Protein AF-A0A7Z7YHS3-F1 (afdb_monomer_lite)

Foldseek 3Di:
DCCVVVDPDPPDDAAQQLCVQPPDDPVQVVLEQCGDPDPPHDHVQVVCCVQFVARHRHWAPWDQPDDDPQDTDIDTDTHPDHTDPVSVVSVCVVVVHDDWDWDADPVVGDIDID

Structure (mmCIF, N/CA/C/O backbone):
data_AF-A0A7Z7YHS3-F1
#
_entry.id   AF-A0A7Z7YHS3-F1
#
loop_
_atom_site.group_PDB
_atom_site.id
_atom_site.type_symbol
_atom_site.label_atom_id
_atom_site.label_alt_id
_atom_site.label_comp_id
_atom_site.label_asym_id
_atom_site.label_entity_id
_atom_site.label_seq_id
_atom_site.pdbx_PDB_ins_code
_atom_site.Cartn_x
_atom_site.Cartn_y
_atom_site.Cartn_z
_atom_site.occupancy
_atom_site.B_iso_or_equiv
_atom_site.auth_seq_id
_atom_site.auth_comp_id
_atom_site.auth_asym_id
_atom_site.auth_atom_id
_atom_site.pdbx_PDB_model_num
ATOM 1 N N . TRP A 1 1 ? 28.550 2.906 -4.634 1.00 70.06 1 TRP A N 1
ATOM 2 C CA . TRP A 1 1 ? 28.894 1.692 -3.875 1.00 70.06 1 TRP A CA 1
ATOM 3 C C . TRP A 1 1 ? 28.834 1.963 -2.381 1.00 70.06 1 TRP A C 1
ATOM 5 O O . TRP A 1 1 ? 27.852 1.573 -1.774 1.00 70.06 1 TRP A O 1
ATOM 15 N N . ASN A 1 2 ? 29.757 2.760 -1.837 1.00 82.56 2 ASN A N 1
ATOM 16 C CA . ASN A 1 2 ? 29.819 3.130 -0.413 1.00 82.56 2 ASN A CA 1
ATOM 17 C C . ASN A 1 2 ? 28.478 3.625 0.157 1.00 82.56 2 ASN A C 1
ATOM 19 O O . ASN A 1 2 ? 28.021 3.124 1.167 1.00 82.56 2 ASN A O 1
ATOM 23 N N . ARG A 1 3 ? 27.740 4.477 -0.569 1.00 78.44 3 ARG A N 1
ATOM 24 C CA . ARG A 1 3 ? 26.394 4.910 -0.142 1.00 78.44 3 ARG A CA 1
ATOM 25 C C . ARG A 1 3 ? 25.391 3.766 0.092 1.00 78.44 3 ARG A C 1
ATOM 27 O O . ARG A 1 3 ? 24.498 3.941 0.893 1.00 78.44 3 ARG A O 1
ATOM 34 N N . LEU A 1 4 ? 25.481 2.638 -0.615 1.00 79.81 4 LEU A N 1
ATOM 35 C CA . LEU A 1 4 ? 24.562 1.505 -0.425 1.00 79.81 4 LEU A CA 1
ATOM 36 C C . LEU A 1 4 ? 25.056 0.543 0.663 1.00 79.81 4 LEU A C 1
ATOM 38 O O . LEU A 1 4 ? 24.241 0.006 1.401 1.00 79.81 4 LEU A O 1
ATOM 42 N N . CYS A 1 5 ? 26.371 0.333 0.758 1.00 78.88 5 CYS A N 1
ATOM 43 C CA . CYS A 1 5 ? 26.978 -0.612 1.700 1.00 78.88 5 CYS A CA 1
ATOM 44 C C . CYS A 1 5 ? 27.171 -0.026 3.104 1.00 78.88 5 CYS A C 1
ATOM 46 O O . CYS A 1 5 ? 27.048 -0.750 4.085 1.00 78.88 5 CYS A O 1
ATOM 48 N N . ASP A 1 6 ? 27.444 1.275 3.187 1.00 78.50 6 ASP A N 1
ATOM 49 C CA . ASP A 1 6 ? 27.723 1.991 4.435 1.00 78.50 6 ASP A CA 1
ATOM 50 C C . ASP A 1 6 ? 26.456 2.640 5.014 1.00 78.50 6 ASP A C 1
ATOM 52 O O . ASP A 1 6 ? 26.518 3.342 6.024 1.00 78.50 6 ASP A O 1
ATOM 56 N N . ASN A 1 7 ? 25.298 2.438 4.369 1.00 69.31 7 ASN A N 1
ATOM 57 C CA . ASN A 1 7 ? 24.021 2.900 4.892 1.00 69.31 7 ASN A CA 1
ATOM 58 C C . ASN A 1 7 ? 23.735 2.169 6.204 1.00 69.31 7 ASN A C 1
ATOM 60 O O . ASN A 1 7 ? 23.350 0.999 6.215 1.00 69.31 7 ASN A O 1
ATOM 64 N N . VAL A 1 8 ? 23.875 2.896 7.312 1.00 73.50 8 VAL A N 1
ATOM 65 C CA . VAL A 1 8 ? 23.226 2.537 8.569 1.00 73.50 8 VAL A CA 1
ATOM 66 C C . VAL A 1 8 ? 21.741 2.398 8.252 1.00 73.50 8 VAL A C 1
ATOM 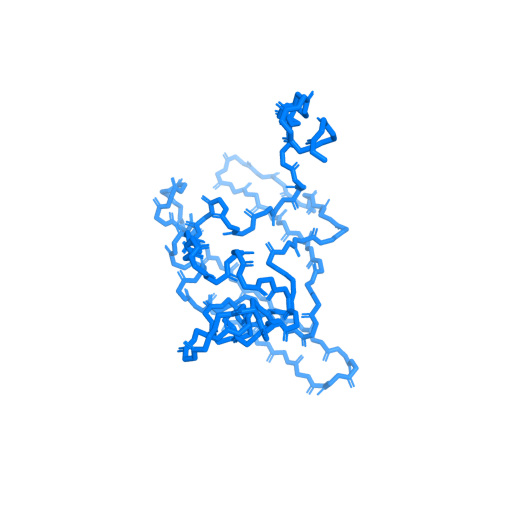68 O O . VAL A 1 8 ? 21.119 3.348 7.770 1.00 73.50 8 VAL A O 1
ATOM 71 N N . LEU A 1 9 ? 21.199 1.192 8.442 1.00 75.00 9 LEU A N 1
ATOM 72 C CA . LEU A 1 9 ? 19.774 0.954 8.254 1.00 75.00 9 LEU A CA 1
ATOM 73 C C . LEU A 1 9 ? 19.007 1.979 9.098 1.00 75.00 9 LEU A C 1
ATOM 75 O O . LEU A 1 9 ? 19.354 2.167 10.267 1.00 75.00 9 LEU A O 1
ATOM 79 N N . PRO A 1 10 ? 18.011 2.671 8.525 1.00 76.94 10 PRO A N 1
ATOM 80 C CA . PRO A 1 10 ? 17.250 3.639 9.291 1.00 76.94 10 PRO A CA 1
ATOM 81 C C . PRO A 1 10 ? 16.601 2.929 10.484 1.00 76.94 10 PRO A C 1
ATOM 83 O O . PRO A 1 10 ? 16.020 1.857 10.335 1.00 76.94 10 PRO A O 1
ATOM 86 N N . GLU A 1 11 ? 16.699 3.529 11.674 1.00 80.31 11 GLU A N 1
ATOM 87 C CA . GLU A 1 11 ? 16.128 2.954 12.904 1.00 80.31 11 GLU A CA 1
ATOM 88 C C . GLU A 1 11 ? 14.602 2.798 12.830 1.00 80.31 11 GLU A C 1
ATOM 90 O O . GLU A 1 11 ? 14.013 2.016 13.576 1.00 80.31 11 GLU A O 1
ATOM 95 N N . LYS A 1 12 ? 13.953 3.566 11.947 1.00 81.81 12 LYS A N 1
ATOM 96 C CA . LYS A 1 12 ? 12.506 3.575 11.745 1.00 81.81 12 LYS A CA 1
ATOM 97 C C . LYS A 1 12 ? 12.176 3.531 10.261 1.00 81.81 12 LYS A C 1
ATOM 99 O O . LYS A 1 12 ? 12.830 4.185 9.450 1.00 81.81 12 LYS A O 1
ATOM 104 N N . THR A 1 13 ? 11.126 2.789 9.935 1.00 85.81 13 THR A N 1
ATOM 105 C CA . THR A 1 13 ? 10.489 2.817 8.618 1.00 85.81 13 THR A CA 1
ATOM 106 C C . THR A 1 13 ? 9.655 4.088 8.459 1.00 85.81 13 THR A C 1
ATOM 108 O O . THR A 1 13 ? 9.450 4.842 9.417 1.00 85.81 13 THR A O 1
ATOM 111 N N . MET A 1 14 ? 9.137 4.317 7.251 1.00 87.38 14 MET A N 1
ATOM 112 C CA . MET A 1 14 ? 8.106 5.334 7.055 1.00 87.38 14 MET A CA 1
ATOM 113 C C . MET A 1 14 ? 6.873 5.008 7.918 1.00 87.38 14 MET A C 1
ATOM 115 O O . MET A 1 14 ? 6.583 3.825 8.147 1.00 87.38 14 MET A O 1
ATOM 119 N N . PRO A 1 15 ? 6.147 6.025 8.422 1.00 87.94 15 PRO A N 1
ATOM 120 C CA . PRO A 1 15 ? 4.856 5.806 9.059 1.00 87.94 15 PRO A CA 1
ATOM 121 C C . PRO A 1 15 ? 3.931 5.025 8.122 1.00 87.94 15 PRO A C 1
ATOM 123 O O . PRO A 1 15 ? 3.849 5.327 6.936 1.00 87.94 15 PRO A O 1
ATOM 126 N N . PHE A 1 16 ? 3.261 4.007 8.663 1.00 91.25 16 PHE A N 1
ATOM 127 C CA . PHE A 1 16 ? 2.327 3.163 7.914 1.00 91.25 16 PHE A CA 1
ATOM 128 C C . PHE A 1 16 ? 2.919 2.544 6.627 1.00 91.25 16 PHE A C 1
ATOM 130 O O . PHE A 1 16 ? 2.304 2.551 5.563 1.00 91.25 16 PHE A O 1
ATOM 137 N N . ASP A 1 17 ? 4.141 2.014 6.729 1.00 94.62 17 ASP A N 1
ATOM 138 C CA . ASP A 1 17 ? 4.805 1.260 5.662 1.00 94.62 17 ASP A CA 1
ATOM 139 C C . ASP A 1 17 ? 4.154 -0.123 5.469 1.00 94.62 17 ASP A C 1
ATOM 141 O O . ASP A 1 17 ? 4.331 -1.045 6.278 1.00 94.62 17 ASP A O 1
ATOM 145 N N . LEU A 1 18 ? 3.402 -0.272 4.377 1.00 95.44 18 LEU A N 1
ATOM 146 C CA . LEU A 1 18 ? 2.634 -1.476 4.063 1.00 95.44 18 LEU A CA 1
ATOM 147 C C . LEU A 1 18 ? 3.527 -2.647 3.634 1.00 95.44 18 LEU A C 1
ATOM 149 O O . LEU A 1 18 ? 3.091 -3.795 3.731 1.00 95.44 18 LEU A O 1
ATOM 153 N N . LEU A 1 19 ? 4.787 -2.406 3.251 1.00 95.62 19 LEU A N 1
ATOM 154 C CA . LEU A 1 19 ? 5.749 -3.479 2.962 1.00 95.62 19 LEU A CA 1
ATOM 155 C C . LEU A 1 19 ? 6.085 -4.294 4.215 1.00 95.62 19 LEU A C 1
ATOM 157 O O . LEU A 1 19 ? 6.461 -5.464 4.129 1.00 95.62 19 LEU A O 1
ATOM 161 N N . THR A 1 20 ? 5.923 -3.692 5.397 1.00 93.88 20 THR A N 1
ATOM 162 C CA . THR A 1 20 ? 6.078 -4.397 6.675 1.00 93.88 20 THR A CA 1
ATOM 163 C C . THR A 1 20 ? 4.880 -5.290 6.996 1.00 93.88 20 THR A C 1
ATOM 165 O O . THR A 1 20 ? 5.017 -6.219 7.795 1.00 93.88 20 THR A O 1
ATOM 168 N N . VAL A 1 21 ? 3.724 -5.028 6.380 1.00 94.62 21 VAL A N 1
ATOM 169 C CA . VAL A 1 21 ? 2.452 -5.730 6.593 1.00 94.62 21 VAL A CA 1
ATOM 170 C C . VAL A 1 21 ? 2.313 -6.888 5.612 1.00 94.62 21 VAL A C 1
ATOM 172 O O . VAL A 1 21 ? 2.182 -8.036 6.040 1.00 94.62 21 VAL A O 1
ATOM 175 N N . LEU A 1 22 ? 2.390 -6.588 4.314 1.00 95.94 22 LEU A N 1
ATOM 176 C CA . LEU A 1 22 ? 2.401 -7.559 3.227 1.00 95.94 22 LEU A CA 1
ATOM 177 C C . LEU A 1 22 ? 3.779 -7.496 2.547 1.00 95.94 22 LEU A C 1
ATOM 179 O O . LEU A 1 22 ? 4.110 -6.461 1.968 1.00 95.94 22 LEU A O 1
ATOM 183 N N . PRO A 1 23 ? 4.607 -8.552 2.625 1.00 94.81 23 PRO A N 1
ATOM 184 C CA . PRO A 1 23 ? 5.943 -8.531 2.037 1.00 94.81 23 PRO A CA 1
ATOM 185 C C . PRO A 1 23 ? 5.930 -8.440 0.506 1.00 94.81 23 PRO A C 1
ATOM 187 O O . PRO A 1 23 ? 5.153 -9.118 -0.163 1.00 94.81 23 PRO A O 1
ATOM 190 N N . THR A 1 24 ? 6.856 -7.651 -0.038 1.00 96.31 24 THR A N 1
ATOM 191 C CA . THR A 1 24 ? 7.141 -7.555 -1.480 1.00 96.31 24 THR A CA 1
ATOM 192 C C . THR A 1 24 ? 8.121 -8.647 -1.941 1.00 96.31 24 THR A C 1
ATOM 194 O O . THR A 1 24 ? 8.568 -9.491 -1.158 1.00 96.31 24 THR A O 1
ATOM 197 N N . ARG A 1 25 ? 8.483 -8.634 -3.228 1.00 97.06 25 ARG A N 1
ATOM 198 C CA . ARG A 1 25 ? 9.391 -9.593 -3.867 1.00 97.06 25 ARG A CA 1
ATOM 199 C C . ARG A 1 25 ? 10.760 -8.965 -4.138 1.00 97.06 25 ARG A C 1
ATOM 201 O O . ARG A 1 25 ? 10.855 -7.872 -4.682 1.00 97.06 25 ARG A O 1
ATOM 208 N N . LEU A 1 26 ? 11.832 -9.680 -3.797 1.00 97.50 26 LEU A N 1
ATOM 209 C CA . LEU A 1 26 ? 13.206 -9.167 -3.892 1.00 97.50 26 LEU A CA 1
ATOM 210 C C . LEU A 1 26 ? 13.603 -8.722 -5.309 1.00 97.50 26 LEU A C 1
ATOM 212 O O . LEU A 1 26 ? 14.182 -7.658 -5.489 1.00 97.50 26 LEU A O 1
ATOM 216 N N . ASP A 1 27 ? 13.326 -9.545 -6.313 1.00 97.94 27 ASP A N 1
ATOM 217 C CA . ASP A 1 27 ? 13.627 -9.246 -7.715 1.00 97.94 27 ASP A CA 1
ATOM 218 C C . ASP A 1 27 ? 12.859 -8.018 -8.226 1.00 97.94 27 ASP A C 1
ATOM 220 O O . ASP A 1 27 ? 13.415 -7.245 -8.999 1.00 97.94 27 ASP A O 1
ATOM 224 N N . VAL A 1 28 ? 11.628 -7.793 -7.761 1.00 98.06 28 VAL A N 1
ATOM 225 C CA . VAL A 1 28 ? 10.836 -6.592 -8.068 1.00 98.06 28 VAL A CA 1
ATOM 226 C C . VAL A 1 28 ? 11.482 -5.343 -7.471 1.00 98.06 28 VAL A C 1
ATOM 228 O O . VAL A 1 28 ? 11.669 -4.358 -8.187 1.00 98.06 28 VAL A O 1
ATOM 231 N N . GLU A 1 29 ? 11.893 -5.394 -6.202 1.00 97.25 29 GLU A N 1
ATOM 232 C CA . GLU A 1 29 ? 12.604 -4.286 -5.545 1.00 97.25 29 GLU A CA 1
ATOM 233 C C . GLU A 1 29 ? 13.933 -3.965 -6.243 1.00 97.25 29 GLU A C 1
ATOM 235 O O . GLU A 1 29 ? 14.267 -2.800 -6.456 1.00 97.25 29 GLU A O 1
ATOM 240 N N . VAL A 1 30 ? 14.673 -4.996 -6.668 1.00 97.06 30 VAL A N 1
ATOM 241 C CA . VAL A 1 30 ? 15.920 -4.836 -7.436 1.00 97.06 30 VAL A CA 1
ATOM 242 C C . VAL A 1 30 ? 15.655 -4.259 -8.829 1.00 97.06 30 VAL A C 1
ATOM 244 O O . VAL A 1 30 ? 16.433 -3.432 -9.304 1.00 97.06 30 VAL A O 1
ATOM 247 N N . ASN A 1 31 ? 14.567 -4.668 -9.489 1.00 97.75 31 ASN A N 1
ATOM 248 C CA . ASN A 1 31 ? 14.164 -4.121 -10.787 1.00 97.75 31 ASN A CA 1
ATOM 249 C C . ASN A 1 31 ? 13.720 -2.651 -10.671 1.00 97.75 31 ASN A C 1
ATOM 251 O O . ASN A 1 31 ? 13.820 -1.888 -11.631 1.00 97.75 31 ASN A O 1
ATOM 255 N N . GLY A 1 32 ? 13.278 -2.242 -9.480 1.00 97.50 32 GLY A N 1
ATOM 256 C CA . GLY A 1 32 ? 12.972 -0.867 -9.121 1.00 97.50 32 GLY A CA 1
ATOM 257 C C . GLY A 1 32 ? 11.641 -0.363 -9.678 1.00 97.50 32 GLY A C 1
ATOM 258 O O . GLY A 1 32 ? 10.915 -1.052 -10.397 1.00 97.50 32 GLY A O 1
ATOM 259 N N . PHE A 1 33 ? 11.318 0.890 -9.348 1.00 97.19 33 PHE A N 1
ATOM 260 C CA . PHE A 1 33 ? 10.002 1.482 -9.613 1.00 97.19 33 PHE A CA 1
ATOM 261 C C . PHE A 1 33 ? 9.588 1.453 -11.090 1.00 97.19 33 PHE A C 1
ATOM 263 O O . PHE A 1 33 ? 8.496 0.987 -11.418 1.00 97.19 33 PHE A O 1
ATOM 270 N N . ASN A 1 34 ? 10.477 1.899 -11.981 1.00 97.19 34 ASN A N 1
ATOM 271 C CA . ASN A 1 34 ? 10.226 1.914 -13.425 1.00 97.19 34 ASN A CA 1
ATOM 272 C C . ASN A 1 34 ? 10.595 0.590 -14.115 1.00 97.19 34 ASN A C 1
ATOM 274 O O . ASN A 1 34 ? 10.222 0.390 -15.268 1.00 97.19 34 ASN A O 1
ATOM 278 N N . GLY A 1 35 ? 11.287 -0.324 -13.426 1.00 96.88 35 GLY A N 1
ATOM 279 C CA . GLY A 1 35 ? 11.734 -1.586 -14.007 1.00 96.88 35 GLY A CA 1
ATOM 280 C C . GLY A 1 35 ? 12.830 -1.407 -15.061 1.00 96.88 35 GLY A C 1
ATOM 281 O O . GLY A 1 35 ? 13.508 -0.380 -15.128 1.00 96.88 35 GLY A O 1
ATOM 282 N N . GLY A 1 36 ? 12.968 -2.421 -15.918 1.00 96.00 36 GLY A N 1
ATOM 283 C CA . GLY A 1 36 ? 13.821 -2.390 -17.112 1.00 96.00 36 GLY A CA 1
ATOM 284 C C . GLY A 1 36 ? 15.240 -2.927 -16.916 1.00 96.00 36 GLY A C 1
ATOM 285 O O . GLY A 1 36 ? 15.984 -3.026 -17.888 1.00 96.00 36 GLY A O 1
ATOM 286 N N . VAL A 1 37 ? 15.612 -3.310 -15.691 1.00 97.00 37 VAL A N 1
ATOM 287 C CA . VAL A 1 37 ? 16.905 -3.950 -15.399 1.00 97.00 37 VAL A CA 1
ATOM 288 C C . VAL A 1 37 ? 16.814 -5.468 -15.578 1.00 97.00 37 VAL A C 1
ATOM 290 O O . VAL A 1 37 ? 17.725 -6.084 -16.129 1.00 97.00 37 VAL A O 1
ATOM 293 N N . LEU A 1 38 ? 15.711 -6.076 -15.132 1.00 97.69 38 LEU A N 1
ATOM 294 C CA . LEU A 1 38 ? 15.480 -7.519 -15.147 1.00 97.69 38 LEU A CA 1
ATOM 295 C C . LEU A 1 38 ? 14.349 -7.874 -16.122 1.00 97.69 38 LEU A C 1
ATOM 297 O O . LEU A 1 38 ? 13.181 -7.555 -15.895 1.00 97.69 38 LEU A O 1
ATOM 301 N N . ASN A 1 39 ? 14.695 -8.563 -17.210 1.00 96.88 39 ASN A N 1
ATOM 302 C CA . ASN A 1 39 ? 13.726 -9.008 -18.212 1.00 96.88 39 ASN A CA 1
ATOM 303 C C . ASN A 1 39 ? 12.740 -10.028 -17.627 1.00 96.88 39 ASN A C 1
ATOM 305 O O . ASN A 1 39 ? 13.144 -10.983 -16.969 1.00 96.88 39 ASN A O 1
ATOM 309 N N . GLY A 1 40 ? 11.448 -9.843 -17.909 1.00 96.88 40 GLY A N 1
ATOM 310 C CA . GLY A 1 40 ? 10.378 -10.723 -17.423 1.00 96.88 40 GLY A CA 1
ATOM 311 C C . GLY A 1 40 ? 9.986 -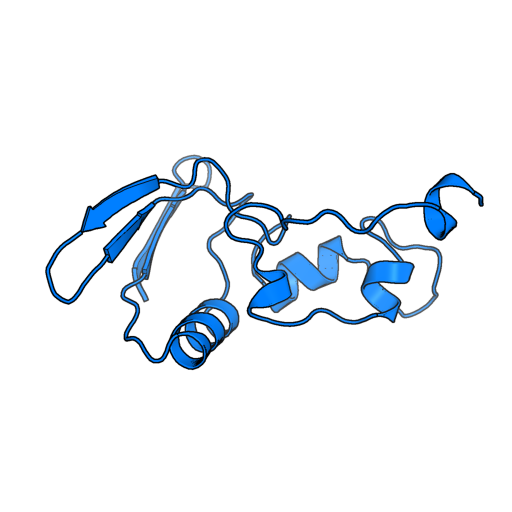10.509 -15.956 1.00 96.88 40 GLY A C 1
ATOM 312 O O . GLY A 1 40 ? 9.037 -11.135 -15.491 1.00 96.88 40 GLY A O 1
ATOM 313 N N . VAL A 1 41 ? 10.667 -9.615 -15.235 1.00 98.12 41 VAL A N 1
ATOM 314 C CA . VAL A 1 41 ? 10.287 -9.192 -13.881 1.00 98.12 41 VAL A CA 1
ATOM 315 C C . VAL A 1 41 ? 9.444 -7.916 -14.001 1.00 98.12 41 VAL A C 1
ATOM 317 O O . VAL A 1 41 ? 9.844 -7.003 -14.732 1.00 98.12 41 VAL A O 1
ATOM 320 N N . PRO A 1 42 ? 8.287 -7.811 -13.320 1.00 97.81 42 PRO A N 1
ATOM 321 C CA . PRO A 1 42 ? 7.506 -6.580 -13.328 1.00 97.81 42 PRO A CA 1
ATOM 322 C C . PRO A 1 42 ? 8.284 -5.442 -12.658 1.00 97.81 42 PRO A C 1
ATOM 324 O O . PRO A 1 42 ? 9.207 -5.668 -11.870 1.00 97.81 42 PRO A O 1
ATOM 327 N N . SER A 1 43 ? 7.931 -4.199 -12.977 1.00 98.25 43 SER A N 1
ATOM 328 C CA . SER A 1 43 ? 8.442 -3.063 -12.211 1.00 98.25 43 SER A CA 1
ATOM 329 C C . SER A 1 43 ? 7.738 -2.977 -10.859 1.00 98.25 43 SER A C 1
ATOM 331 O O . SER A 1 43 ? 6.597 -3.429 -10.728 1.00 98.25 43 SER A O 1
ATOM 333 N N . ALA A 1 44 ? 8.376 -2.354 -9.867 1.00 97.94 44 ALA A N 1
ATOM 334 C CA . ALA A 1 44 ? 7.755 -2.192 -8.554 1.00 97.94 44 ALA A CA 1
ATOM 335 C C . ALA A 1 44 ? 6.461 -1.369 -8.630 1.00 97.94 44 ALA A C 1
ATOM 337 O O . ALA A 1 44 ? 5.505 -1.687 -7.942 1.00 97.94 44 ALA A O 1
ATOM 338 N N . TYR A 1 45 ? 6.363 -0.403 -9.551 1.00 97.56 45 TYR A N 1
ATOM 339 C CA . TYR A 1 45 ? 5.106 0.297 -9.832 1.00 97.56 45 TYR A CA 1
ATOM 340 C C . TYR A 1 45 ? 3.946 -0.653 -10.188 1.00 97.56 45 TYR A C 1
ATOM 342 O O . TYR A 1 45 ? 2.872 -0.573 -9.592 1.00 97.56 45 TYR A O 1
ATOM 350 N N . HIS A 1 46 ? 4.158 -1.557 -11.151 1.00 97.75 46 HIS A N 1
ATOM 351 C CA . HIS A 1 46 ? 3.119 -2.501 -11.573 1.00 97.75 46 HIS A CA 1
ATOM 352 C C . HIS A 1 46 ? 2.807 -3.501 -10.456 1.00 97.75 46 HIS A C 1
ATOM 354 O O . HIS A 1 46 ? 1.648 -3.785 -10.190 1.00 97.75 46 HIS A O 1
ATOM 360 N N . TRP A 1 47 ? 3.836 -3.975 -9.750 1.00 97.94 47 TRP A N 1
ATOM 361 C CA . TRP A 1 47 ? 3.658 -4.879 -8.618 1.00 97.94 47 TRP A CA 1
ATOM 362 C C . TRP A 1 47 ? 2.867 -4.235 -7.473 1.00 97.94 47 TRP A C 1
ATOM 364 O O . TRP A 1 47 ? 1.960 -4.858 -6.935 1.00 97.94 47 TRP A O 1
ATOM 374 N N . TYR A 1 48 ? 3.168 -2.987 -7.106 1.00 97.81 48 TYR A N 1
ATOM 375 C CA . TYR A 1 48 ? 2.471 -2.296 -6.020 1.00 97.81 48 TYR A CA 1
ATOM 376 C C . TYR A 1 48 ? 1.022 -1.984 -6.366 1.00 97.81 48 TYR A C 1
ATOM 378 O O . TYR A 1 48 ? 0.138 -2.221 -5.549 1.00 97.81 48 TYR A O 1
ATOM 386 N N . THR A 1 49 ? 0.768 -1.521 -7.588 1.00 97.00 49 THR A N 1
ATOM 387 C CA . THR A 1 49 ? -0.604 -1.268 -8.043 1.00 97.00 49 THR A CA 1
ATOM 388 C C . THR A 1 49 ? -1.439 -2.547 -8.102 1.00 97.00 49 THR A C 1
ATOM 390 O O . THR A 1 49 ? -2.615 -2.492 -7.775 1.00 97.00 49 THR A O 1
ATOM 393 N N . GLU A 1 50 ? -0.843 -3.695 -8.439 1.00 96.88 50 GLU A N 1
ATOM 394 C CA . GLU A 1 50 ? -1.547 -4.985 -8.481 1.00 96.88 50 GLU A CA 1
ATOM 395 C C . GLU A 1 50 ? -1.724 -5.636 -7.098 1.00 96.88 50 GLU A C 1
ATOM 397 O O . GLU A 1 50 ? -2.789 -6.160 -6.804 1.00 96.88 50 GLU A O 1
ATOM 402 N N . GLN A 1 51 ? -0.689 -5.639 -6.252 1.00 97.12 51 GLN A N 1
ATOM 403 C CA . GLN A 1 51 ? -0.698 -6.380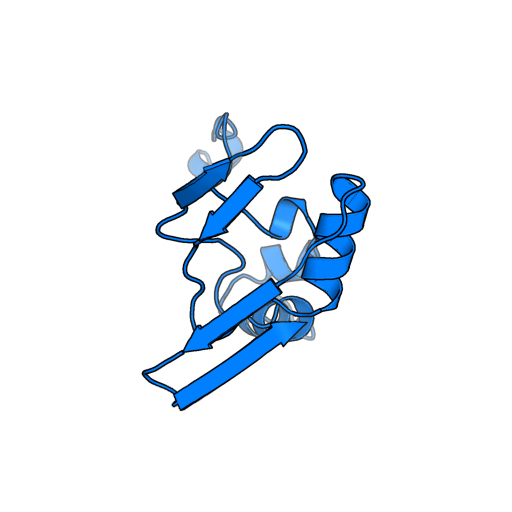 -4.979 1.00 97.12 51 GLN A CA 1
ATOM 404 C C . GLN A 1 51 ? -1.159 -5.540 -3.784 1.00 97.12 51 GLN A C 1
ATOM 406 O O . GLN A 1 51 ? -1.631 -6.085 -2.790 1.00 97.12 51 GLN A O 1
ATOM 411 N N . TYR A 1 52 ? -0.984 -4.219 -3.853 1.00 97.31 52 TYR A N 1
ATOM 412 C CA . TYR A 1 52 ? -1.318 -3.297 -2.767 1.00 97.31 52 TYR A CA 1
ATOM 413 C C . TYR A 1 52 ? -2.413 -2.306 -3.160 1.00 97.31 52 TYR A C 1
ATOM 415 O O . TYR A 1 52 ? -2.954 -1.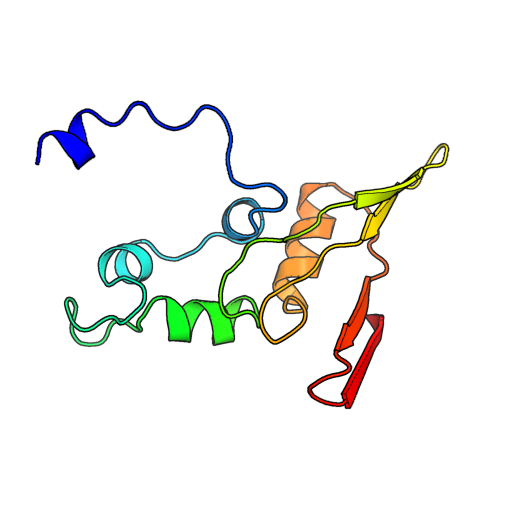665 -2.266 1.00 97.31 52 TYR A O 1
ATOM 423 N N . GLY A 1 53 ? -2.729 -2.148 -4.451 1.00 96.06 53 GLY A N 1
ATOM 424 C CA . GLY A 1 53 ? -3.758 -1.218 -4.948 1.00 96.06 53 GLY A CA 1
ATOM 425 C C . GLY A 1 53 ? -3.295 0.233 -5.039 1.00 96.06 53 GLY A C 1
ATOM 426 O O . GLY A 1 53 ? -3.992 1.085 -5.583 1.00 96.06 53 GLY A O 1
ATOM 427 N N . VAL A 1 54 ? -2.091 0.532 -4.550 1.00 95.69 54 VAL A N 1
ATOM 428 C CA . VAL A 1 54 ? -1.579 1.896 -4.389 1.00 95.69 54 VAL A CA 1
ATOM 429 C C . VAL A 1 54 ? -0.288 2.095 -5.166 1.00 95.69 54 VAL A C 1
ATOM 431 O O . VAL A 1 54 ? 0.491 1.165 -5.375 1.00 95.69 54 VAL A O 1
ATOM 434 N N . LYS A 1 55 ? -0.012 3.338 -5.575 1.00 95.12 55 LYS A N 1
ATOM 435 C CA . LYS A 1 55 ? 1.237 3.656 -6.291 1.00 95.12 55 LYS A CA 1
ATOM 436 C C . LYS A 1 55 ? 2.480 3.438 -5.427 1.00 95.12 55 LYS A C 1
ATOM 438 O O . LYS A 1 55 ? 3.499 2.952 -5.914 1.00 95.12 55 LYS A O 1
ATOM 443 N N . TRP A 1 56 ? 2.403 3.875 -4.173 1.00 95.06 56 TRP A N 1
ATOM 444 C CA . TRP A 1 56 ? 3.462 3.753 -3.180 1.00 95.06 56 TRP A CA 1
ATOM 445 C C . TRP A 1 56 ? 2.853 3.126 -1.925 1.00 95.06 56 TRP A C 1
ATOM 447 O O . TRP A 1 56 ? 1.884 3.687 -1.413 1.00 95.06 56 TRP A O 1
ATOM 457 N N . PRO A 1 57 ? 3.384 1.994 -1.434 1.00 95.81 57 PRO A N 1
ATOM 458 C CA . PRO A 1 57 ? 2.820 1.238 -0.315 1.00 95.81 57 PRO A CA 1
ATOM 459 C C . PRO A 1 57 ? 3.154 1.879 1.044 1.00 95.81 57 PRO A C 1
ATOM 461 O O . PRO A 1 57 ? 3.673 1.229 1.946 1.00 95.81 57 PRO A O 1
ATOM 464 N N . VAL A 1 58 ? 2.883 3.177 1.181 1.00 95.00 58 VAL A N 1
ATOM 465 C CA . VAL A 1 58 ? 3.116 3.978 2.389 1.00 95.00 58 VAL A CA 1
ATOM 466 C C . VAL A 1 58 ? 1.926 4.903 2.634 1.00 95.00 58 VAL A C 1
ATOM 468 O O . VAL A 1 58 ? 1.327 5.405 1.681 1.00 95.00 58 VAL A O 1
ATOM 471 N N . GLY A 1 59 ? 1.600 5.133 3.905 1.00 94.50 59 GLY A N 1
ATOM 472 C CA . GLY A 1 59 ? 0.616 6.138 4.305 1.00 94.50 59 GLY A CA 1
ATOM 473 C C . GLY A 1 59 ? 1.236 7.527 4.463 1.00 94.50 59 GLY A C 1
ATOM 474 O O . GLY A 1 59 ? 2.374 7.674 4.916 1.00 94.50 59 GLY A O 1
ATOM 475 N N . TYR A 1 60 ? 0.463 8.549 4.120 1.00 93.94 60 TYR A N 1
ATOM 476 C CA . TYR A 1 60 ? 0.771 9.958 4.355 1.00 93.94 60 TYR A CA 1
ATOM 477 C C . TYR A 1 60 ? -0.226 10.553 5.347 1.00 93.94 60 TYR A C 1
ATOM 479 O O . TYR A 1 60 ? -1.296 9.989 5.558 1.00 93.94 60 TYR A O 1
ATOM 487 N N . ASP A 1 61 ? 0.164 11.654 5.993 1.00 94.62 61 ASP A N 1
ATOM 488 C CA . ASP A 1 61 ? -0.685 12.400 6.934 1.00 94.62 61 ASP A CA 1
ATOM 489 C C . ASP A 1 61 ? -1.374 11.516 7.994 1.00 94.62 61 ASP A C 1
ATOM 491 O O . ASP A 1 61 ? -2.504 11.752 8.413 1.00 94.62 61 ASP A O 1
ATOM 495 N N . LEU A 1 62 ? -0.644 10.488 8.450 1.00 94.44 62 LEU A N 1
ATOM 496 C CA . LEU A 1 62 ? -1.109 9.507 9.425 1.00 94.44 62 LEU A CA 1
ATOM 497 C C . LEU A 1 62 ? -1.510 10.186 10.740 1.00 94.44 62 LEU A C 1
ATOM 499 O O . LEU A 1 62 ? -0.669 10.759 11.440 1.00 94.44 62 LEU A O 1
ATOM 503 N N . ASN A 1 63 ? -2.775 10.034 11.112 1.00 95.56 63 ASN A N 1
ATOM 504 C CA . ASN A 1 63 ? -3.359 10.625 12.303 1.00 95.56 63 ASN A CA 1
ATOM 505 C C . ASN A 1 63 ? -4.180 9.592 13.083 1.00 95.56 63 ASN A C 1
ATOM 507 O O . ASN A 1 63 ? -5.026 8.904 12.522 1.00 95.56 63 ASN A O 1
ATOM 511 N N . ILE A 1 64 ? -3.975 9.520 14.399 1.00 95.88 64 ILE A N 1
ATOM 512 C CA . ILE A 1 64 ? -4.886 8.788 15.288 1.00 95.88 64 ILE A CA 1
ATOM 513 C C . ILE A 1 64 ? -6.008 9.757 15.652 1.00 95.88 64 ILE A C 1
ATOM 515 O O . ILE A 1 64 ? -5.831 10.624 16.508 1.00 95.88 64 ILE A O 1
ATOM 519 N N . SER A 1 65 ? -7.147 9.644 14.976 1.00 95.56 65 SER A N 1
ATOM 520 C CA . SER A 1 65 ? -8.265 10.578 15.141 1.00 95.56 65 SER A CA 1
ATOM 521 C C . SER A 1 65 ? -9.131 10.288 16.358 1.00 95.56 65 SER A C 1
ATOM 523 O O . SER A 1 65 ? -9.779 11.195 16.880 1.00 95.56 65 SER A O 1
ATOM 525 N N . SER A 1 66 ? -9.127 9.048 16.847 1.00 95.94 66 SER A N 1
ATOM 526 C CA . SER A 1 66 ? -9.827 8.660 18.068 1.00 95.94 66 SER A CA 1
ATOM 527 C C . SER A 1 66 ? -9.172 7.440 18.707 1.00 95.94 66 SER A C 1
ATOM 529 O O . SER A 1 66 ? -8.604 6.588 18.025 1.00 95.94 66 SER A O 1
ATOM 531 N N . GLN A 1 67 ? -9.258 7.341 20.028 1.00 96.62 67 GLN A N 1
ATOM 532 C CA . GLN A 1 67 ? -8.792 6.186 20.782 1.00 96.62 67 GLN A CA 1
ATOM 533 C C . GLN A 1 67 ? -9.718 5.951 21.971 1.00 96.62 67 GLN A C 1
ATOM 535 O O . GLN A 1 67 ? -10.013 6.870 22.737 1.00 96.62 67 GLN A O 1
ATOM 540 N N . GLY A 1 68 ? -10.156 4.707 22.128 1.00 95.75 68 GLY A N 1
ATOM 541 C CA . GLY A 1 68 ? -10.892 4.235 23.294 1.00 95.75 68 GLY A CA 1
ATOM 542 C C . GLY A 1 68 ? -10.145 3.118 24.012 1.00 95.75 68 GLY A C 1
ATOM 543 O O . GLY A 1 68 ? -8.984 2.835 23.728 1.00 95.75 68 GLY A O 1
ATOM 544 N N . GLU A 1 69 ? -10.836 2.457 24.937 1.00 96.19 69 GLU A N 1
ATOM 545 C CA . GLU A 1 69 ? -10.266 1.346 25.709 1.00 96.19 69 GLU A CA 1
ATOM 546 C C . GLU A 1 69 ? -9.864 0.162 24.814 1.00 96.19 69 GLU A C 1
ATOM 548 O O . GLU A 1 69 ? -8.798 -0.415 24.997 1.00 96.19 69 GLU A O 1
ATOM 553 N N . ASN A 1 70 ? -10.688 -0.147 23.804 1.00 95.69 70 ASN A N 1
ATOM 554 C CA . ASN A 1 70 ? -10.535 -1.332 22.953 1.00 95.69 70 ASN A CA 1
ATOM 555 C C . ASN A 1 70 ? -10.476 -1.011 21.450 1.00 95.69 70 ASN A C 1
ATOM 557 O O . ASN A 1 70 ? -10.615 -1.916 20.630 1.00 95.69 70 ASN A O 1
ATOM 561 N N . PHE A 1 71 ? -10.312 0.260 21.072 1.00 96.25 71 PHE A N 1
ATOM 562 C CA . PHE A 1 71 ? -10.217 0.649 19.665 1.00 96.25 71 PHE A CA 1
ATOM 563 C C . PHE A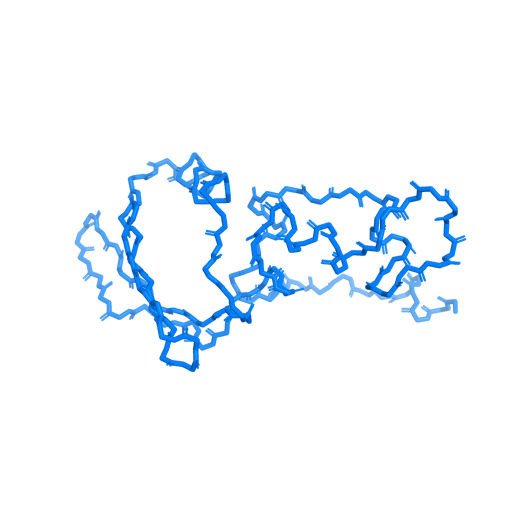 1 71 ? -9.276 1.834 19.458 1.00 96.25 71 PHE A C 1
ATOM 565 O O . PHE A 1 71 ? -9.096 2.677 20.339 1.00 96.25 71 PHE A O 1
ATOM 572 N N . ILE A 1 72 ? -8.728 1.907 18.250 1.00 96.94 72 ILE A N 1
ATOM 573 C CA . ILE A 1 72 ? -8.108 3.104 17.689 1.00 96.94 72 ILE A CA 1
ATOM 574 C C . ILE A 1 72 ? -8.773 3.383 16.346 1.00 96.94 72 ILE A C 1
ATOM 576 O O . ILE A 1 72 ? -9.108 2.451 15.618 1.00 96.94 72 ILE A O 1
ATOM 580 N N . GLN A 1 73 ? -8.958 4.654 16.028 1.00 97.38 73 GLN A N 1
ATOM 581 C CA . GLN A 1 73 ? -9.327 5.111 14.699 1.00 97.38 73 GLN A CA 1
ATOM 582 C C . GLN A 1 73 ? -8.126 5.834 14.107 1.00 97.38 73 GLN A C 1
ATOM 584 O O . GLN A 1 73 ? -7.501 6.667 14.770 1.00 97.38 73 GLN A O 1
ATOM 589 N N . VAL A 1 74 ? -7.784 5.468 12.878 1.00 96.06 74 VAL A N 1
ATOM 590 C CA . VAL A 1 74 ? -6.603 5.963 12.185 1.00 96.06 74 VAL A CA 1
ATOM 591 C C . VAL A 1 74 ? -7.031 6.459 10.816 1.00 96.06 74 VAL A C 1
ATOM 593 O O . VAL A 1 74 ? -7.619 5.697 10.054 1.00 96.06 74 VAL A O 1
ATOM 596 N N . ASP A 1 75 ? -6.696 7.709 10.519 1.00 96.38 75 ASP A N 1
ATOM 597 C CA . ASP A 1 75 ? -6.888 8.326 9.211 1.00 96.38 75 ASP A CA 1
ATOM 598 C C . ASP A 1 75 ? -5.517 8.517 8.554 1.00 96.38 75 ASP A C 1
ATOM 600 O O . ASP A 1 75 ? -4.538 8.863 9.222 1.00 96.38 75 ASP A O 1
ATOM 604 N N . PHE A 1 76 ? -5.428 8.250 7.257 1.00 95.69 76 PHE A N 1
ATOM 605 C CA . PHE A 1 76 ? -4.214 8.428 6.467 1.00 95.69 76 PHE A CA 1
ATOM 606 C C . PHE A 1 76 ? -4.568 8.536 4.987 1.00 95.69 76 PHE A C 1
ATOM 608 O O . PHE A 1 76 ? -5.577 7.992 4.537 1.00 95.69 76 PHE A O 1
ATOM 615 N N . ASP A 1 77 ? -3.682 9.164 4.225 1.00 95.44 77 ASP A N 1
ATOM 616 C CA . ASP A 1 77 ? -3.795 9.266 2.779 1.00 95.44 77 ASP A CA 1
ATOM 617 C C . ASP A 1 77 ? -2.911 8.233 2.085 1.00 95.44 77 ASP A C 1
ATOM 619 O O . ASP A 1 77 ? -1.803 7.906 2.524 1.00 95.44 77 ASP A O 1
ATOM 623 N N . THR A 1 78 ? -3.390 7.735 0.950 1.00 94.94 78 THR A N 1
ATOM 624 C CA . THR A 1 78 ? -2.625 6.869 0.050 1.00 94.94 78 THR A CA 1
ATOM 625 C C . THR A 1 78 ? -2.662 7.422 -1.368 1.00 94.94 78 THR A C 1
ATOM 627 O O . THR A 1 78 ? -3.625 8.072 -1.778 1.00 94.94 78 THR A O 1
ATOM 630 N N . PRO A 1 79 ? -1.599 7.207 -2.154 1.00 93.12 79 PRO A N 1
ATOM 631 C CA . PRO A 1 79 ? -1.572 7.687 -3.519 1.00 93.12 79 PRO A CA 1
ATOM 632 C C . PRO A 1 79 ? -2.471 6.825 -4.415 1.00 93.12 79 PRO A C 1
ATOM 634 O O . PRO A 1 79 ? -2.205 5.638 -4.615 1.00 93.12 79 PRO A O 1
ATOM 637 N N . TRP A 1 80 ? -3.444 7.499 -5.035 1.00 91.12 80 TRP A N 1
ATOM 638 C CA . TRP A 1 80 ? -4.369 7.043 -6.087 1.00 91.12 80 TRP A CA 1
ATOM 639 C C . TRP A 1 80 ? -5.560 6.191 -5.661 1.00 91.12 80 TRP A C 1
ATOM 641 O O . TRP A 1 80 ? -6.635 6.381 -6.222 1.00 91.12 80 TRP A O 1
ATOM 651 N N . CYS A 1 81 ? -5.387 5.253 -4.738 1.00 93.56 81 CYS A N 1
ATOM 652 C CA . CYS A 1 81 ? -6.452 4.333 -4.347 1.00 93.56 81 CYS A CA 1
ATOM 653 C C . CYS A 1 81 ? -6.284 3.890 -2.898 1.00 93.56 81 CYS A C 1
ATOM 655 O O . CYS A 1 81 ? -5.223 4.102 -2.319 1.00 93.56 81 CYS A O 1
ATOM 657 N N . GLN A 1 82 ? -7.304 3.243 -2.339 1.00 95.00 82 GLN A N 1
ATOM 658 C CA . GLN A 1 82 ? -7.194 2.547 -1.060 1.00 95.00 82 GLN A CA 1
ATOM 659 C C . GLN A 1 82 ? -6.299 1.297 -1.163 1.00 95.00 82 GLN A C 1
ATOM 661 O O . GLN A 1 82 ? -6.174 0.725 -2.250 1.00 95.00 82 GLN A O 1
ATOM 666 N N . PRO A 1 83 ? -5.738 0.806 -0.041 1.00 96.25 83 PRO A N 1
ATOM 667 C CA . PRO A 1 83 ? -5.075 -0.492 -0.014 1.00 96.25 83 PRO A CA 1
ATOM 668 C C . PRO A 1 83 ? -6.011 -1.655 -0.383 1.00 96.25 83 PRO A C 1
ATOM 670 O O . PRO A 1 83 ? -7.180 -1.675 0.018 1.00 96.25 83 PRO A O 1
ATOM 673 N N . GLU A 1 84 ? -5.467 -2.653 -1.081 1.00 96.06 84 GLU A N 1
ATOM 674 C CA . GLU A 1 84 ? -6.180 -3.889 -1.437 1.00 96.06 84 GLU A CA 1
ATOM 675 C C . GLU A 1 84 ? -6.646 -4.686 -0.214 1.00 96.06 84 GLU A C 1
ATOM 677 O O . GLU A 1 84 ? -6.023 -4.663 0.855 1.00 96.06 84 GLU A O 1
ATOM 682 N N . SER A 1 85 ? -7.719 -5.463 -0.385 1.00 95.19 85 SER A N 1
ATOM 683 C CA . SER A 1 85 ? -8.311 -6.269 0.693 1.00 95.19 85 SER A CA 1
ATOM 684 C C . SER A 1 85 ? -7.310 -7.232 1.338 1.00 95.19 85 SER A C 1
ATOM 686 O O . SER A 1 85 ? -7.341 -7.426 2.553 1.00 95.19 85 SER A O 1
ATOM 688 N N . ASP A 1 86 ? -6.371 -7.786 0.567 1.00 96.25 86 ASP A N 1
ATOM 689 C CA . ASP A 1 86 ? -5.329 -8.677 1.090 1.00 96.25 86 ASP A CA 1
ATOM 690 C C . ASP A 1 86 ? -4.348 -7.957 2.028 1.00 96.25 86 ASP A C 1
ATOM 692 O O . ASP A 1 86 ? -3.893 -8.545 3.016 1.00 96.25 86 ASP A O 1
ATOM 696 N N . VAL A 1 87 ? -4.067 -6.671 1.782 1.00 96.56 87 VAL A N 1
ATOM 697 C CA . VAL A 1 87 ? -3.255 -5.833 2.678 1.00 96.56 87 VAL A CA 1
ATOM 698 C C . VAL A 1 87 ? -4.001 -5.596 3.987 1.00 96.56 87 VAL A C 1
ATOM 700 O O . VAL A 1 87 ? -3.426 -5.770 5.063 1.00 96.56 87 VAL A O 1
ATOM 703 N N . ILE A 1 88 ? -5.294 -5.269 3.914 1.00 96.19 88 ILE A N 1
ATOM 704 C CA . ILE A 1 88 ? -6.147 -5.060 5.095 1.00 96.19 88 ILE A CA 1
ATOM 705 C C . ILE A 1 88 ? -6.276 -6.353 5.911 1.00 96.19 88 ILE A C 1
ATOM 707 O O . ILE A 1 88 ? -6.102 -6.350 7.132 1.00 96.19 88 ILE A O 1
ATOM 711 N N . ALA A 1 89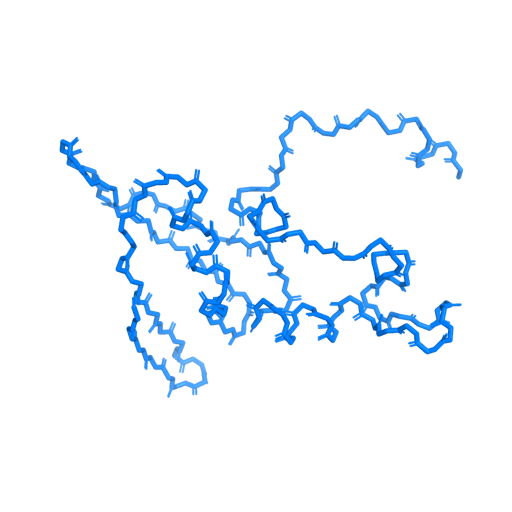 ? -6.478 -7.491 5.246 1.00 96.50 89 ALA A N 1
ATOM 712 C CA . ALA A 1 89 ? -6.529 -8.799 5.888 1.00 96.50 89 ALA A CA 1
ATOM 713 C C . ALA A 1 89 ? -5.183 -9.189 6.524 1.00 96.50 89 ALA A C 1
ATOM 715 O O . ALA A 1 89 ? -5.150 -9.817 7.587 1.00 96.50 89 ALA A O 1
ATOM 716 N N . ALA A 1 90 ? -4.056 -8.846 5.893 1.00 97.19 90 ALA A N 1
ATOM 717 C CA . ALA A 1 90 ? -2.728 -9.042 6.471 1.00 97.19 90 ALA A CA 1
ATOM 718 C C . ALA A 1 90 ? -2.508 -8.154 7.705 1.00 97.19 90 ALA A C 1
ATOM 720 O O . ALA A 1 90 ? -1.970 -8.634 8.705 1.00 97.19 90 ALA A O 1
ATOM 721 N N . LEU A 1 91 ? -2.980 -6.905 7.674 1.00 96.06 91 LEU A N 1
ATOM 722 C CA . LEU A 1 91 ? -2.911 -5.974 8.800 1.00 96.06 91 LEU A CA 1
ATOM 723 C C . LEU A 1 91 ? -3.709 -6.490 10.004 1.00 96.06 91 LEU A C 1
ATOM 725 O O . LEU A 1 91 ? -3.164 -6.581 11.107 1.00 96.06 91 LEU A O 1
ATOM 729 N N . SER A 1 92 ? -4.952 -6.917 9.765 1.00 96.75 92 SER A N 1
ATOM 730 C CA . SER A 1 92 ? -5.835 -7.528 10.768 1.00 96.75 92 SER A CA 1
ATOM 731 C C . SER A 1 92 ? -5.182 -8.734 11.434 1.00 96.75 92 SER A C 1
ATOM 733 O O . SER A 1 92 ? -5.085 -8.799 12.661 1.00 96.75 92 SER A O 1
ATOM 735 N N . ARG A 1 93 ? -4.643 -9.663 10.633 1.00 97.25 93 ARG A N 1
ATOM 736 C CA . ARG A 1 93 ? -3.945 -10.847 11.151 1.00 97.25 93 ARG A CA 1
ATOM 737 C C . ARG A 1 93 ? -2.703 -10.484 11.954 1.00 97.25 93 ARG A C 1
ATOM 739 O O . ARG A 1 93 ? -2.475 -11.071 13.008 1.00 97.25 93 ARG A O 1
ATOM 746 N N . ARG A 1 94 ? -1.902 -9.528 11.478 1.00 96.44 94 ARG A N 1
ATOM 747 C CA . ARG A 1 94 ? -0.641 -9.139 12.124 1.00 96.44 94 ARG A CA 1
ATOM 748 C C . ARG A 1 94 ? -0.862 -8.589 13.528 1.00 96.44 94 ARG A C 1
ATOM 750 O O . ARG A 1 94 ? -0.103 -8.931 14.430 1.00 96.44 94 ARG A O 1
ATOM 757 N N . PHE A 1 95 ? -1.884 -7.757 13.703 1.00 95.06 95 PHE A N 1
ATOM 758 C CA . PHE A 1 95 ? -2.191 -7.126 14.988 1.00 95.06 95 PHE A CA 1
ATOM 759 C C . PHE A 1 95 ? -3.300 -7.834 15.772 1.00 95.06 95 PHE A C 1
ATOM 761 O O . PHE A 1 95 ? -3.635 -7.396 16.868 1.00 95.06 95 PHE A O 1
ATOM 768 N N . SER A 1 96 ? -3.820 -8.955 15.255 1.00 96.50 96 SER A N 1
ATOM 769 C CA . SER A 1 96 ? -4.891 -9.741 15.882 1.00 96.50 96 SER A CA 1
ATOM 770 C C . SER A 1 96 ? -6.109 -8.887 16.257 1.00 96.50 96 SER A C 1
ATOM 772 O O . SER A 1 96 ? -6.655 -9.012 17.352 1.00 96.50 96 SER A O 1
ATOM 774 N N . CYS A 1 97 ? -6.525 -8.009 15.342 1.00 95.75 97 CYS A N 1
ATOM 775 C CA . CYS A 1 97 ? -7.656 -7.102 15.523 1.00 95.75 97 CYS A CA 1
ATOM 776 C C . CYS A 1 97 ? -8.654 -7.199 14.365 1.00 95.75 97 CYS A C 1
ATOM 778 O O . CYS A 1 97 ? -8.307 -7.605 13.255 1.00 95.75 97 CYS A O 1
ATOM 780 N N . THR A 1 98 ? -9.896 -6.792 14.617 1.00 96.06 98 THR A N 1
ATOM 781 C CA . THR A 1 98 ? -10.872 -6.524 13.555 1.00 96.06 98 THR A CA 1
ATOM 782 C C . THR A 1 98 ? -10.600 -5.135 12.988 1.00 96.06 98 THR A C 1
ATOM 784 O O . THR A 1 98 ? -10.447 -4.188 13.759 1.00 96.06 98 THR A O 1
ATOM 787 N N . LEU A 1 99 ? -10.531 -5.014 11.662 1.00 96.19 99 LEU A N 1
ATOM 788 C CA . LEU A 1 99 ? -10.493 -3.721 10.984 1.00 96.19 99 LEU A CA 1
ATOM 789 C C . LEU A 1 99 ? -11.839 -3.447 10.329 1.00 96.19 99 LEU A C 1
ATOM 791 O O . LEU A 1 99 ? -12.377 -4.314 9.649 1.00 96.19 99 LEU A O 1
ATOM 795 N N . GLU A 1 100 ? -12.323 -2.228 10.518 1.00 95.88 100 GLU A N 1
ATOM 796 C CA . GLU A 1 100 ? -13.375 -1.624 9.709 1.00 95.88 100 GLU A CA 1
ATOM 797 C C . GLU A 1 100 ? -12.685 -0.547 8.865 1.00 95.88 100 GLU A C 1
ATOM 799 O O . GLU A 1 100 ? -12.022 0.338 9.414 1.00 95.88 100 GLU A O 1
ATOM 804 N N . HIS A 1 101 ? -12.738 -0.668 7.538 1.00 96.44 101 HIS A N 1
ATOM 805 C CA . HIS A 1 101 ? -11.960 0.177 6.637 1.00 96.44 101 HIS A CA 1
ATOM 806 C C . HIS A 1 101 ? -12.880 0.960 5.706 1.00 96.44 101 HIS A C 1
ATOM 808 O O . HIS A 1 101 ? -13.497 0.401 4.805 1.00 96.44 101 HIS A O 1
ATOM 814 N N . TRP A 1 102 ? -12.919 2.279 5.886 1.00 97.00 102 TRP A N 1
ATOM 815 C CA . TRP A 1 102 ? -13.596 3.215 4.989 1.00 97.00 102 TRP A CA 1
ATOM 816 C C . TRP A 1 102 ? -12.579 3.991 4.171 1.00 97.00 102 TRP A C 1
ATOM 818 O O . TRP A 1 102 ? -11.505 4.328 4.663 1.00 97.00 102 TRP A O 1
ATOM 828 N N . TYR A 1 103 ? -12.939 4.310 2.934 1.00 96.69 103 TYR A N 1
ATOM 829 C CA . TYR A 1 103 ? -12.087 5.079 2.038 1.00 96.69 103 TYR A CA 1
ATOM 830 C C . TYR A 1 103 ? -12.919 5.979 1.131 1.00 96.69 103 TYR A C 1
ATOM 832 O O . TYR A 1 103 ? -14.065 5.673 0.789 1.00 96.69 103 TYR A O 1
ATOM 840 N N . ALA A 1 104 ? -12.326 7.096 0.723 1.00 96.31 104 ALA A N 1
ATOM 841 C CA . ALA A 1 104 ? -12.897 8.018 -0.243 1.00 96.31 104 ALA A CA 1
ATOM 842 C C . ALA A 1 104 ? -11.780 8.716 -1.021 1.00 96.31 104 ALA A C 1
ATOM 844 O O . ALA A 1 104 ? -10.788 9.135 -0.435 1.00 96.31 104 ALA A O 1
ATOM 845 N N . GLU A 1 105 ? -11.976 8.881 -2.325 1.00 94.69 105 GLU A N 1
ATOM 846 C CA . GLU A 1 105 ? -11.163 9.741 -3.176 1.00 94.69 105 GLU A CA 1
ATOM 847 C C . GLU A 1 105 ? -12.099 10.664 -3.969 1.00 94.69 105 GLU A C 1
ATOM 849 O O . GLU A 1 105 ? -12.864 10.235 -4.839 1.00 94.69 105 GLU A O 1
ATOM 854 N N . GLN A 1 106 ? -12.046 11.954 -3.653 1.00 90.69 106 GLN A N 1
ATOM 855 C CA . GLN A 1 106 ? -12.800 13.000 -4.325 1.00 90.69 106 GLN A CA 1
ATOM 856 C C . GLN A 1 106 ? -12.349 13.225 -5.776 1.00 90.69 106 GLN A C 1
ATOM 858 O O . GLN A 1 106 ? -13.202 13.412 -6.643 1.00 90.69 106 GLN A O 1
ATOM 863 N N . GLY A 1 107 ? -11.045 13.225 -6.060 1.00 90.88 107 GLY A N 1
ATOM 864 C CA . GLY A 1 107 ? -10.494 13.520 -7.388 1.00 90.88 107 GLY A CA 1
ATOM 865 C C . GLY A 1 107 ? -10.925 12.509 -8.453 1.00 90.88 107 GLY A C 1
ATOM 866 O O . GLY A 1 107 ? -11.250 12.894 -9.577 1.00 90.88 107 GLY A O 1
ATOM 867 N N . CYS A 1 108 ? -11.005 11.232 -8.083 1.00 91.31 108 CYS A N 1
ATOM 868 C CA . CYS A 1 108 ? -11.543 10.154 -8.919 1.00 91.31 108 CYS A CA 1
ATOM 869 C C . CYS A 1 108 ? -13.018 9.801 -8.631 1.00 91.31 108 CYS A C 1
ATOM 871 O O . CYS A 1 108 ? -13.565 8.917 -9.290 1.00 91.31 108 CYS A O 1
ATOM 873 N N . ASN A 1 109 ? -13.670 10.508 -7.701 1.00 94.75 109 ASN A N 1
ATOM 874 C CA . ASN A 1 109 ? -15.079 10.366 -7.320 1.00 94.75 109 ASN A CA 1
ATOM 875 C C . ASN A 1 109 ? -15.504 8.925 -6.974 1.00 94.75 109 ASN A C 1
ATOM 877 O O . ASN A 1 109 ? -16.465 8.392 -7.537 1.00 94.75 109 ASN A O 1
ATOM 881 N N . PHE A 1 110 ? -14.803 8.298 -6.032 1.00 94.56 110 PHE A N 1
ATOM 882 C CA . PHE A 1 110 ? -15.205 7.008 -5.474 1.00 94.56 110 PHE A CA 1
ATOM 883 C C . PHE A 1 110 ? -15.083 6.989 -3.951 1.00 94.56 110 PHE A C 1
ATOM 885 O O . PHE A 1 110 ? -14.322 7.743 -3.352 1.00 94.56 110 PHE A O 1
ATOM 892 N N . CYS A 1 111 ? -15.845 6.108 -3.314 1.00 96.56 111 CYS A N 1
ATOM 893 C CA . CYS A 1 111 ? -15.735 5.803 -1.896 1.00 96.56 111 CYS A CA 1
ATOM 894 C C . CYS A 1 111 ? -16.290 4.406 -1.623 1.00 96.56 111 CYS A C 1
ATOM 896 O O . CYS A 1 111 ? -16.980 3.822 -2.464 1.00 96.56 111 CYS A O 1
ATOM 898 N N . GLY A 1 112 ? -15.996 3.870 -0.447 1.00 96.25 112 GLY A N 1
ATOM 899 C CA . GLY A 1 112 ? -16.467 2.555 -0.060 1.00 96.25 112 GLY A CA 1
ATOM 900 C C . GLY A 1 112 ? -16.096 2.196 1.366 1.00 96.25 112 GLY A C 1
ATOM 901 O O . GLY A 1 112 ? -15.528 2.994 2.114 1.00 96.25 112 GLY A O 1
ATOM 902 N N . TRP A 1 113 ? -16.463 0.974 1.729 1.00 94.00 113 TRP A N 1
ATOM 903 C CA . TRP A 1 113 ? -16.130 0.371 3.007 1.00 94.00 113 TRP A CA 1
ATOM 904 C C . TRP A 1 113 ? -15.906 -1.132 2.822 1.00 94.00 113 TRP A C 1
ATOM 906 O O . TRP A 1 113 ? -16.498 -1.731 1.918 1.00 94.00 113 TRP A O 1
ATOM 916 N N . GLN A 1 114 ? -15.033 -1.715 3.641 1.00 83.44 114 GLN A N 1
ATOM 917 C CA . GLN A 1 114 ? -14.752 -3.150 3.703 1.00 83.44 114 GLN A CA 1
ATOM 918 C C . GLN A 1 114 ? -14.406 -3.589 5.125 1.00 83.44 114 GLN A C 1
ATOM 920 O O . GLN A 1 114 ? -13.877 -2.750 5.895 1.00 83.44 114 GLN A O 1
#

Sequence (114 aa):
WNRLCDNVLPEKTMPFDLLTVLPTRLDVEVNGFNGGVLNGVPSAYHWYTEQYGVKWPVGYDLNISSQGENFIQVDFDTPWCQPESDVIAALSRRFSCTLEHWYAEQGCNFCGWQ

InterPro domains:
  IPR009694 Domain of unknown function DUF1281 [PF06924] (1-56)
  IPR041329 YubB, ferredoxin-like domain [PF18406] (59-112)

pLDDT: mean 93.61, std 6.27, range [69.31, 98.25]

Organism: Escherichia albertii (NCBI:txid208962)

Radius of gyration: 16.17 Å; chains: 1; bounding box: 46×24×44 Å

Secondary structure (DSSP, 8-state):
-HHHHS-PPPSSPPTTBGGGTS---HHHHHH-SS--SSTTSPPHHHHHHHHTSSSSSB-EEEEEEEE-SS-EEEEEE-SSSPPPHHHHHHHHHHHT-----EEEETTTTEEEE-